Protein AF-A0A4Y8KNI7-F1 (afdb_monomer)

Structure (mmCIF, N/CA/C/O backbone):
data_AF-A0A4Y8KNI7-F1
#
_entry.id   AF-A0A4Y8KNI7-F1
#
loop_
_atom_site.group_PDB
_atom_site.id
_atom_site.type_symbol
_atom_site.label_atom_id
_atom_site.label_alt_id
_atom_site.label_comp_id
_atom_site.label_asym_id
_atom_site.label_entity_id
_atom_site.label_seq_id
_atom_site.pdbx_PDB_ins_code
_atom_site.Cartn_x
_atom_site.Cartn_y
_atom_site.Cartn_z
_atom_site.occupancy
_atom_site.B_iso_or_equiv
_atom_site.auth_seq_id
_atom_site.auth_comp_id
_atom_site.auth_asym_id
_atom_site.auth_atom_id
_atom_site.pdbx_PDB_model_num
ATOM 1 N N . MET A 1 1 ? 7.734 -0.251 17.385 1.00 75.06 1 MET A N 1
ATOM 2 C CA . MET A 1 1 ? 6.485 0.487 17.666 1.00 75.06 1 MET A CA 1
ATOM 3 C C . MET A 1 1 ? 5.458 -0.474 18.252 1.00 75.06 1 MET A C 1
ATOM 5 O O . MET A 1 1 ? 5.111 -1.436 17.574 1.00 75.06 1 MET A O 1
ATOM 9 N N . PRO A 1 2 ? 5.012 -0.281 19.503 1.00 88.00 2 PRO A N 1
ATOM 10 C CA . PRO A 1 2 ? 3.845 -0.983 20.039 1.00 88.00 2 PRO A CA 1
ATOM 11 C C . PRO A 1 2 ? 2.574 -0.604 19.262 1.00 88.00 2 PRO A C 1
ATOM 13 O O . PRO A 1 2 ? 2.423 0.551 18.874 1.00 88.00 2 PRO A O 1
ATOM 16 N N . GLY A 1 3 ? 1.667 -1.559 19.035 1.00 89.38 3 GLY A N 1
ATOM 17 C CA . GLY A 1 3 ? 0.399 -1.310 18.327 1.00 89.38 3 GLY A CA 1
ATOM 18 C C . GLY A 1 3 ? 0.498 -1.259 16.797 1.00 89.38 3 GLY A C 1
ATOM 19 O O . GLY A 1 3 ? -0.456 -0.852 16.140 1.00 89.38 3 GLY A O 1
ATOM 20 N N . THR A 1 4 ? 1.627 -1.672 16.217 1.00 93.69 4 THR A N 1
ATOM 21 C CA . THR A 1 4 ? 1.816 -1.746 14.761 1.00 93.69 4 THR A CA 1
ATOM 22 C C . THR A 1 4 ? 1.657 -3.176 14.260 1.00 93.69 4 THR A C 1
ATOM 24 O O . THR A 1 4 ? 2.167 -4.116 14.868 1.00 93.69 4 THR A O 1
ATOM 27 N N . VAL A 1 5 ? 0.990 -3.329 13.117 1.00 95.25 5 VAL A N 1
ATOM 28 C CA . VAL A 1 5 ? 0.888 -4.595 12.385 1.00 95.25 5 VAL A CA 1
ATOM 29 C C . VAL A 1 5 ? 1.727 -4.491 11.119 1.00 95.25 5 VAL A C 1
ATOM 31 O O . VAL A 1 5 ? 1.541 -3.567 10.330 1.00 95.25 5 VAL A O 1
ATOM 34 N N . LEU A 1 6 ? 2.637 -5.445 10.921 1.00 94.81 6 LEU A N 1
ATOM 35 C CA . LEU A 1 6 ? 3.378 -5.595 9.673 1.00 94.81 6 LEU A CA 1
ATOM 36 C C . LEU A 1 6 ? 2.649 -6.587 8.765 1.00 94.81 6 LEU A C 1
ATOM 38 O O . LEU A 1 6 ? 2.376 -7.717 9.169 1.00 94.81 6 LEU A O 1
ATOM 42 N N . ILE A 1 7 ? 2.394 -6.176 7.526 1.00 94.81 7 ILE A N 1
ATOM 43 C CA . ILE A 1 7 ? 1.909 -7.046 6.456 1.00 94.81 7 ILE A CA 1
ATOM 44 C C . ILE A 1 7 ? 2.933 -6.974 5.326 1.00 94.81 7 ILE A C 1
ATOM 46 O O . ILE A 1 7 ? 3.249 -5.887 4.853 1.00 94.81 7 ILE A O 1
ATOM 50 N N . ALA A 1 8 ? 3.480 -8.115 4.916 1.00 93.81 8 ALA A N 1
ATOM 51 C CA . ALA A 1 8 ? 4.607 -8.174 3.988 1.00 93.81 8 ALA A CA 1
ATOM 52 C C . ALA A 1 8 ? 4.430 -9.294 2.958 1.00 93.81 8 ALA A C 1
ATOM 54 O O . ALA A 1 8 ? 3.674 -10.231 3.193 1.00 93.81 8 ALA A O 1
ATOM 55 N N . LYS A 1 9 ? 5.203 -9.217 1.864 1.00 89.62 9 LYS A N 1
ATOM 56 C CA . LYS A 1 9 ? 5.300 -10.229 0.790 1.00 89.62 9 LYS A CA 1
ATOM 57 C C . LYS A 1 9 ? 4.053 -10.402 -0.088 1.00 89.62 9 LYS A C 1
ATOM 59 O O . LYS A 1 9 ? 3.868 -11.457 -0.685 1.00 89.62 9 LYS A O 1
ATOM 64 N N . GLN A 1 10 ? 3.243 -9.353 -0.243 1.00 90.06 10 GLN A N 1
ATOM 65 C CA . GLN A 1 10 ? 2.038 -9.445 -1.077 1.00 90.06 10 GLN A CA 1
ATOM 66 C C . GLN A 1 10 ? 2.330 -9.289 -2.571 1.00 90.06 10 GLN A C 1
ATOM 68 O O . GLN A 1 10 ? 1.588 -9.826 -3.391 1.00 90.06 10 GLN A O 1
ATOM 73 N N . GLY A 1 11 ? 3.396 -8.573 -2.946 1.00 92.31 11 GLY A N 1
ATOM 74 C CA . GLY A 1 11 ? 3.662 -8.241 -4.346 1.00 92.31 11 GLY A CA 1
ATOM 75 C C . GLY A 1 11 ? 2.414 -7.649 -5.009 1.00 92.31 11 GLY A C 1
ATOM 76 O O . GLY A 1 11 ? 1.718 -6.821 -4.426 1.00 92.31 11 GLY A O 1
ATOM 77 N N . TYR A 1 12 ? 2.059 -8.147 -6.192 1.00 92.38 12 TYR A N 1
ATOM 78 C CA . TYR A 1 12 ? 0.834 -7.739 -6.886 1.00 92.38 12 TYR A CA 1
ATOM 79 C C . TYR A 1 12 ? -0.477 -8.227 -6.251 1.00 92.38 12 TYR A C 1
ATOM 81 O O . TYR A 1 12 ? -1.533 -7.741 -6.639 1.00 92.38 12 TYR A O 1
ATOM 89 N N . ALA A 1 13 ? -0.441 -9.133 -5.269 1.00 95.25 13 ALA A N 1
ATOM 90 C CA . ALA A 1 13 ? -1.622 -9.541 -4.507 1.00 95.25 13 ALA A CA 1
ATOM 91 C C . ALA A 1 13 ? -1.992 -8.540 -3.392 1.00 95.25 13 ALA A C 1
ATOM 93 O O . ALA A 1 13 ? -2.844 -8.842 -2.556 1.00 95.25 13 ALA A O 1
ATOM 94 N N . VAL A 1 14 ? -1.371 -7.350 -3.370 1.00 95.25 14 VAL A N 1
ATOM 95 C CA . VAL A 1 14 ? -1.630 -6.278 -2.391 1.00 95.25 14 VAL A CA 1
ATOM 96 C C . VAL A 1 14 ? -3.109 -5.892 -2.304 1.00 95.25 14 VAL A C 1
ATOM 98 O O . VAL A 1 14 ? -3.592 -5.502 -1.242 1.00 95.25 14 VAL A O 1
ATOM 101 N N . ASP A 1 15 ? -3.850 -6.087 -3.392 1.00 94.38 15 ASP A N 1
ATOM 102 C CA . ASP A 1 15 ? -5.273 -5.791 -3.471 1.00 94.38 15 ASP A CA 1
ATOM 103 C C . ASP A 1 15 ? -6.069 -6.559 -2.413 1.00 94.38 15 ASP A C 1
ATOM 105 O O . ASP A 1 15 ? -7.027 -6.014 -1.886 1.00 94.38 15 ASP A O 1
ATOM 109 N N . VAL A 1 16 ? -5.663 -7.774 -2.008 1.00 95.31 16 VAL A N 1
ATOM 110 C CA . VAL A 1 16 ? -6.390 -8.584 -1.005 1.00 95.31 16 VAL A CA 1
ATOM 111 C C . VAL A 1 16 ? -6.578 -7.860 0.334 1.00 95.31 16 VAL A C 1
ATOM 113 O O . VAL A 1 16 ? -7.506 -8.170 1.083 1.00 95.31 16 VAL A O 1
ATOM 116 N N . LEU A 1 17 ? -5.728 -6.872 0.625 1.00 95.44 17 LEU A N 1
ATOM 117 C CA . LEU A 1 17 ? -5.758 -6.116 1.869 1.00 95.44 17 LEU A CA 1
ATOM 118 C C . LEU A 1 17 ? -7.027 -5.271 2.026 1.00 95.44 17 LEU A C 1
ATOM 120 O O . LEU A 1 17 ? -7.418 -5.014 3.161 1.00 95.44 17 LEU A O 1
ATOM 124 N N . HIS A 1 18 ? -7.748 -4.938 0.945 1.00 93.75 18 HIS A N 1
ATOM 125 C CA . HIS A 1 18 ? -9.053 -4.261 1.055 1.00 93.75 18 HIS A CA 1
ATOM 126 C C . HIS A 1 18 ? -10.085 -5.066 1.862 1.00 93.75 18 HIS A C 1
ATOM 128 O O . HIS A 1 18 ? -11.060 -4.507 2.357 1.00 93.75 18 HIS A O 1
ATOM 134 N N . ARG A 1 19 ? -9.877 -6.382 2.016 1.00 95.50 19 ARG A N 1
ATOM 135 C CA . ARG A 1 19 ? -10.746 -7.263 2.807 1.00 95.50 19 ARG A CA 1
ATOM 136 C C . ARG A 1 19 ? -10.557 -7.118 4.314 1.00 95.50 19 ARG A C 1
ATOM 138 O O . ARG A 1 19 ? -11.304 -7.742 5.057 1.00 95.50 19 ARG A O 1
ATOM 145 N N . LEU A 1 20 ? -9.569 -6.347 4.769 1.00 94.62 20 LEU A N 1
ATOM 146 C CA . LEU A 1 20 ? -9.320 -6.059 6.180 1.00 94.62 20 LEU A CA 1
ATOM 147 C C . LEU A 1 20 ? -9.947 -4.698 6.526 1.00 94.62 20 LEU A C 1
ATOM 149 O O . LEU A 1 20 ? -9.320 -3.665 6.284 1.00 94.62 20 LEU A O 1
ATOM 153 N N . PRO A 1 21 ? -11.161 -4.648 7.112 1.00 91.00 21 PRO A N 1
ATOM 154 C CA . PRO A 1 21 ? -11.905 -3.392 7.240 1.00 91.00 21 PRO A CA 1
ATOM 155 C C . PRO A 1 21 ? -11.174 -2.341 8.085 1.00 91.00 21 PRO A C 1
ATOM 157 O O . PRO A 1 21 ? -11.266 -1.145 7.811 1.00 91.00 21 PRO A O 1
ATOM 160 N N . TRP A 1 22 ? -10.389 -2.788 9.070 1.00 93.00 22 TRP A N 1
ATOM 161 C CA . TRP A 1 22 ? -9.633 -1.925 9.979 1.00 93.00 22 TRP A CA 1
ATOM 162 C C . TRP A 1 22 ? -8.495 -1.152 9.294 1.00 93.00 22 TRP A C 1
ATOM 164 O O . TRP A 1 22 ? -8.084 -0.110 9.805 1.00 93.00 22 TRP A O 1
ATOM 174 N N . LEU A 1 23 ? -8.009 -1.600 8.127 1.00 93.44 23 LEU A N 1
ATOM 175 C CA . LEU A 1 23 ? -6.964 -0.882 7.389 1.00 93.44 23 LEU A CA 1
ATOM 176 C C . LEU A 1 23 ? -7.454 0.462 6.840 1.00 93.44 23 LEU A C 1
ATOM 178 O O . LEU A 1 23 ? -6.672 1.401 6.751 1.00 93.44 23 LEU A O 1
ATOM 182 N N . SER A 1 24 ? -8.746 0.586 6.521 1.00 88.00 24 SER A N 1
ATOM 183 C CA . SER A 1 24 ? -9.325 1.831 5.986 1.00 88.00 24 SER A CA 1
ATOM 184 C C . SER A 1 24 ? -9.292 2.998 6.989 1.00 88.00 24 SER A C 1
ATOM 186 O O . SER A 1 24 ? -9.241 4.174 6.604 1.00 88.00 24 SER A O 1
ATOM 188 N N . THR A 1 25 ? -9.295 2.665 8.282 1.00 91.69 25 THR A N 1
ATOM 189 C CA . THR A 1 25 ? -9.272 3.608 9.407 1.00 91.69 25 THR A CA 1
ATOM 190 C C . THR A 1 25 ? -7.897 3.739 10.055 1.00 91.69 25 THR A C 1
ATOM 192 O O . THR A 1 25 ? -7.681 4.663 10.834 1.00 91.69 25 THR A O 1
ATOM 195 N N . ALA A 1 26 ? -6.975 2.819 9.768 1.00 93.75 26 ALA A N 1
ATOM 196 C CA . ALA A 1 26 ? -5.622 2.858 10.302 1.00 93.75 26 ALA A CA 1
ATOM 197 C C . ALA A 1 26 ? -4.755 3.884 9.558 1.00 93.75 26 ALA A C 1
ATOM 1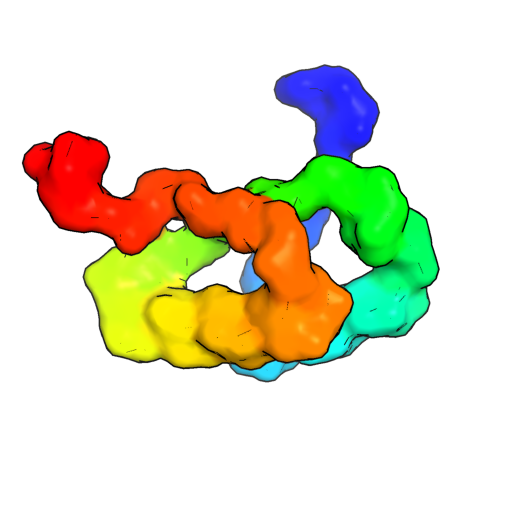99 O O . ALA A 1 26 ? -5.004 4.225 8.400 1.00 93.75 26 ALA A O 1
ATOM 200 N N . ARG A 1 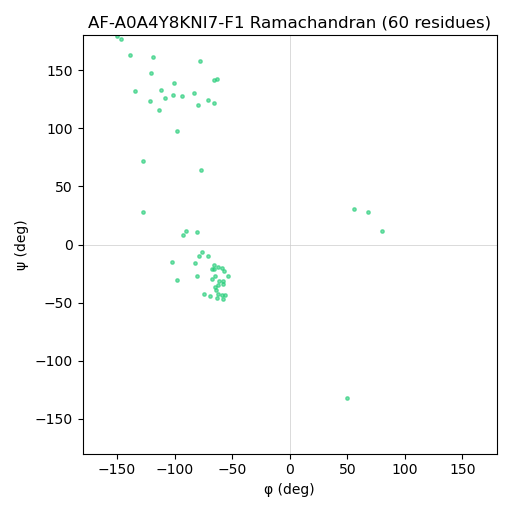27 ? -3.683 4.338 10.213 1.00 95.19 27 ARG A N 1
ATOM 201 C CA . ARG A 1 27 ? -2.571 4.978 9.507 1.00 95.19 27 A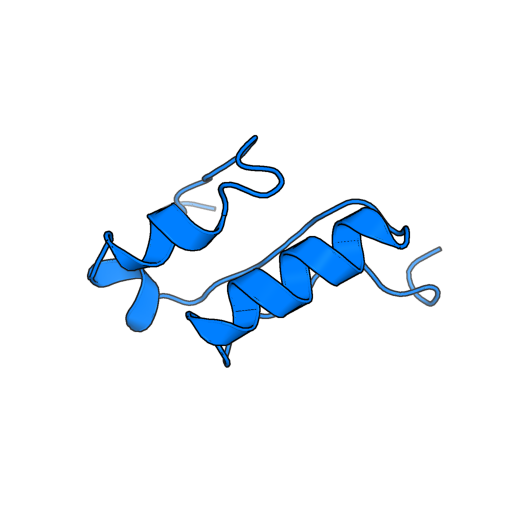RG A CA 1
ATOM 202 C C . ARG A 1 27 ? -1.822 3.900 8.728 1.00 95.19 27 ARG A C 1
ATOM 204 O O . ARG A 1 27 ? -1.380 2.917 9.32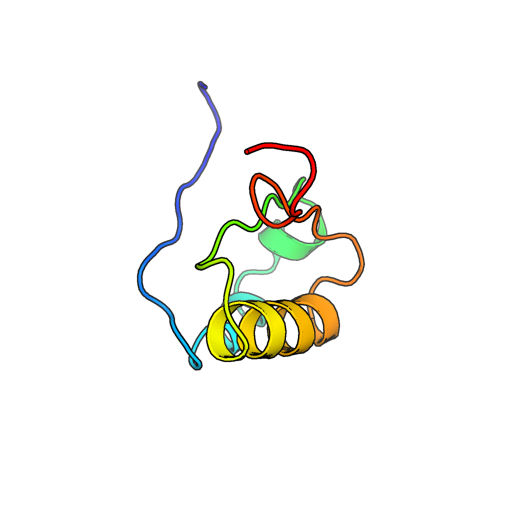0 1.00 95.19 27 ARG A O 1
ATOM 211 N N . VAL A 1 28 ? -1.682 4.091 7.420 1.00 96.25 28 VAL A N 1
ATOM 212 C CA . VAL A 1 28 ? -1.087 3.103 6.518 1.00 96.25 28 VAL A CA 1
ATOM 213 C C . VAL A 1 28 ? 0.222 3.645 5.966 1.00 96.25 28 VAL A C 1
ATOM 215 O O . VAL A 1 28 ? 0.224 4.626 5.225 1.00 96.25 28 VAL A O 1
ATOM 218 N N . LEU A 1 29 ? 1.314 2.971 6.318 1.00 96.06 29 LEU A N 1
ATOM 219 C CA . LEU A 1 29 ? 2.632 3.192 5.736 1.00 96.06 29 LEU A CA 1
ATOM 220 C C . LEU A 1 29 ? 2.898 2.086 4.712 1.00 96.06 29 LEU A C 1
ATOM 222 O O . LEU A 1 29 ? 2.734 0.905 5.023 1.00 96.06 29 LEU A O 1
ATOM 226 N N . TYR A 1 30 ? 3.290 2.469 3.504 1.00 95.94 30 TYR A N 1
ATOM 227 C CA . TYR A 1 30 ? 3.691 1.565 2.435 1.00 95.94 30 TYR A CA 1
ATOM 228 C C . TYR A 1 30 ? 5.187 1.715 2.175 1.00 95.94 30 TYR A C 1
ATOM 230 O O . TYR A 1 30 ? 5.685 2.828 2.016 1.00 95.94 30 TYR A O 1
ATOM 238 N N . TRP A 1 31 ? 5.880 0.586 2.081 1.00 94.69 31 TRP A N 1
ATOM 239 C CA . TRP A 1 31 ? 7.272 0.517 1.663 1.00 94.69 31 TRP A CA 1
ATOM 240 C C . TRP A 1 31 ? 7.426 -0.614 0.647 1.00 94.69 31 TRP A C 1
ATOM 242 O O . TRP A 1 31 ? 6.920 -1.720 0.861 1.00 94.69 31 TRP A O 1
ATOM 252 N N . GLY A 1 32 ? 8.098 -0.317 -0.459 1.00 94.31 32 GLY A N 1
ATOM 253 C CA . GLY A 1 32 ? 8.415 -1.249 -1.532 1.00 94.31 32 GLY A CA 1
ATOM 254 C C . GLY A 1 32 ? 9.720 -0.848 -2.210 1.00 94.31 32 GLY A C 1
ATOM 255 O O . GLY A 1 32 ? 10.338 0.146 -1.830 1.00 94.31 32 GLY A O 1
ATOM 256 N N . ASP A 1 33 ? 10.129 -1.621 -3.210 1.00 93.69 33 ASP A N 1
ATOM 257 C CA . ASP A 1 33 ? 11.371 -1.375 -3.944 1.00 93.69 33 ASP A CA 1
ATOM 258 C C . ASP A 1 33 ? 11.302 -0.056 -4.736 1.00 93.69 33 ASP A C 1
ATOM 260 O O . ASP A 1 33 ? 10.262 0.280 -5.311 1.00 93.69 33 ASP A O 1
ATOM 264 N N . LEU A 1 34 ? 12.412 0.692 -4.788 1.00 94.06 34 LEU A N 1
ATOM 265 C CA . LEU A 1 34 ? 12.540 1.920 -5.584 1.00 94.06 34 LEU A CA 1
ATOM 266 C C . LEU A 1 34 ? 12.750 1.573 -7.068 1.00 94.06 34 LEU A C 1
ATOM 268 O O . LEU A 1 34 ? 13.805 1.807 -7.652 1.00 94.06 34 LEU A O 1
ATOM 272 N N . ASP A 1 35 ? 11.741 0.949 -7.672 1.00 93.81 35 ASP A N 1
ATOM 273 C CA . ASP A 1 35 ? 11.719 0.582 -9.082 1.00 93.81 35 ASP A CA 1
ATOM 274 C C . ASP A 1 35 ? 10.302 0.668 -9.677 1.00 93.81 35 ASP A C 1
ATOM 276 O O . ASP A 1 35 ? 9.304 0.947 -9.003 1.00 93.81 35 ASP A O 1
ATOM 280 N N . THR A 1 36 ? 10.193 0.419 -10.982 1.00 94.88 36 THR A N 1
ATOM 281 C CA . THR A 1 36 ? 8.915 0.464 -11.704 1.00 94.88 36 THR A CA 1
ATOM 282 C C . THR A 1 36 ? 7.866 -0.500 -11.133 1.00 94.88 36 THR A C 1
ATOM 284 O O . THR A 1 36 ? 6.673 -0.183 -11.148 1.00 94.88 36 THR A O 1
ATOM 287 N N . HIS A 1 37 ? 8.271 -1.664 -10.620 1.00 95.94 37 HIS A N 1
ATOM 288 C CA . HIS A 1 37 ? 7.348 -2.640 -10.047 1.00 95.94 37 HIS A CA 1
ATOM 289 C C . HIS A 1 37 ? 6.836 -2.190 -8.676 1.00 95.94 37 HIS A C 1
ATOM 291 O O . HIS A 1 37 ? 5.626 -2.271 -8.436 1.00 95.94 37 HIS A O 1
ATOM 297 N N . GLY A 1 38 ? 7.702 -1.651 -7.817 1.00 95.56 38 GLY A N 1
ATOM 298 C CA . GLY A 1 38 ? 7.325 -1.075 -6.530 1.00 95.56 38 GLY A CA 1
ATOM 299 C C . GLY A 1 38 ? 6.311 0.058 -6.684 1.00 95.56 38 GLY A C 1
ATOM 300 O O . GLY A 1 38 ? 5.250 0.031 -6.053 1.00 95.56 38 GLY A O 1
ATOM 301 N N . PHE A 1 39 ? 6.546 0.994 -7.610 1.00 95.31 39 PHE A N 1
ATOM 302 C CA . PHE A 1 39 ? 5.577 2.057 -7.904 1.00 95.31 39 PHE A CA 1
ATOM 303 C C . PHE A 1 39 ? 4.262 1.526 -8.493 1.00 95.31 39 PHE A C 1
ATOM 305 O O . PHE A 1 39 ? 3.185 2.023 -8.150 1.00 95.31 39 PHE A O 1
ATOM 312 N N . ALA A 1 40 ? 4.309 0.489 -9.336 1.00 97.06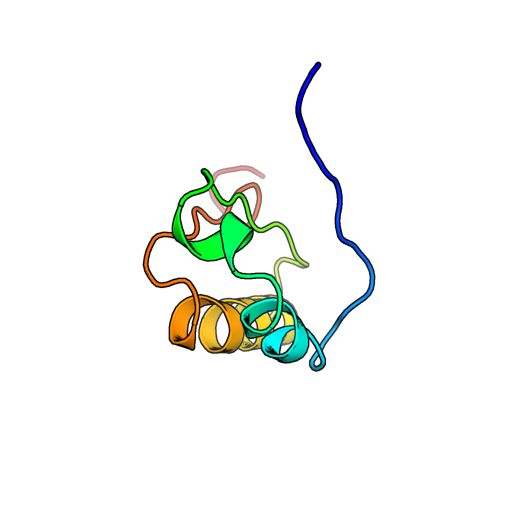 40 ALA A N 1
ATOM 313 C CA . ALA A 1 40 ? 3.098 -0.133 -9.868 1.00 97.06 40 ALA A CA 1
ATOM 314 C C . ALA A 1 40 ? 2.244 -0.780 -8.762 1.00 97.06 40 ALA A C 1
ATOM 316 O O . ALA A 1 40 ? 1.015 -0.675 -8.793 1.00 97.06 40 ALA A O 1
ATOM 317 N N . ILE A 1 41 ? 2.874 -1.425 -7.775 1.00 97.62 41 ILE A N 1
ATOM 318 C CA . ILE A 1 41 ? 2.179 -2.013 -6.622 1.00 97.62 41 ILE A CA 1
ATOM 319 C C . ILE A 1 41 ? 1.619 -0.909 -5.717 1.00 97.62 41 ILE A C 1
ATOM 321 O O . ILE A 1 41 ? 0.453 -0.996 -5.330 1.00 97.62 41 ILE A O 1
ATOM 325 N N . LEU A 1 42 ? 2.385 0.150 -5.432 1.00 96.81 42 LEU A N 1
ATOM 326 C CA . LEU A 1 42 ? 1.903 1.313 -4.677 1.00 96.81 42 LEU A CA 1
ATOM 327 C C . LEU A 1 42 ? 0.662 1.940 -5.330 1.00 96.81 42 LEU A C 1
ATOM 329 O O . LEU A 1 42 ? -0.308 2.254 -4.640 1.00 96.81 42 LEU A O 1
ATOM 333 N N . ASN A 1 43 ? 0.659 2.090 -6.657 1.00 96.25 43 ASN A N 1
ATOM 334 C CA . ASN A 1 43 ? -0.481 2.644 -7.383 1.00 96.25 43 ASN A CA 1
ATOM 335 C C . ASN A 1 43 ? -1.744 1.771 -7.236 1.00 96.25 43 ASN A C 1
ATOM 337 O O . ASN A 1 43 ? -2.833 2.281 -6.964 1.00 96.25 43 ASN A O 1
ATOM 341 N N . ARG A 1 44 ? -1.606 0.439 -7.333 1.00 96.75 44 ARG A N 1
ATOM 342 C CA . ARG A 1 44 ? -2.721 -0.493 -7.072 1.00 96.75 44 ARG A CA 1
ATOM 343 C C . ARG A 1 44 ? -3.204 -0.400 -5.633 1.00 96.75 44 ARG A C 1
ATOM 345 O O . ARG A 1 44 ? -4.397 -0.254 -5.385 1.00 96.75 44 ARG A O 1
ATOM 352 N N . PHE A 1 45 ? -2.275 -0.386 -4.686 1.00 96.56 45 PHE A N 1
ATOM 353 C CA . PHE A 1 45 ? -2.595 -0.274 -3.272 1.00 96.56 45 PHE A CA 1
ATOM 354 C C . PHE A 1 45 ? -3.374 1.010 -2.953 1.00 96.56 45 PHE A C 1
ATOM 356 O O . PHE A 1 45 ? -4.399 0.958 -2.271 1.00 96.56 45 PHE A O 1
ATOM 363 N N . ARG A 1 46 ? -2.964 2.151 -3.522 1.00 96.44 46 ARG A N 1
ATOM 364 C CA . ARG A 1 46 ? -3.655 3.443 -3.368 1.00 96.44 46 ARG A CA 1
ATOM 365 C C . ARG A 1 46 ? -5.052 3.484 -3.988 1.00 96.44 46 ARG A C 1
ATOM 367 O O . ARG A 1 46 ? -5.847 4.321 -3.576 1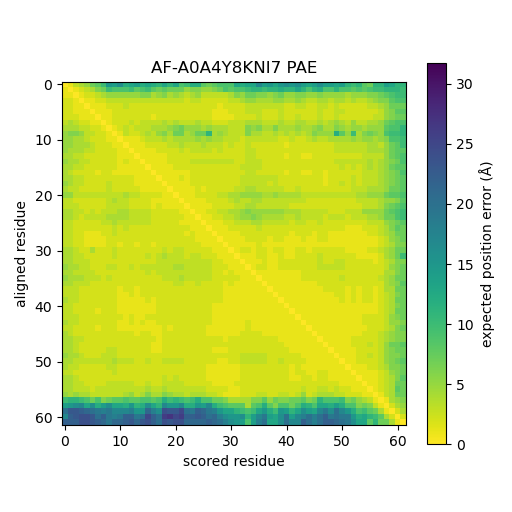.00 96.44 46 ARG A O 1
ATOM 374 N N . THR A 1 47 ? -5.390 2.562 -4.892 1.00 96.12 47 THR A N 1
ATOM 375 C CA . THR A 1 47 ? -6.774 2.414 -5.382 1.00 96.12 47 THR A CA 1
ATOM 376 C C . THR A 1 47 ? -7.731 2.039 -4.245 1.00 96.12 47 THR A C 1
ATOM 378 O O . THR A 1 47 ? -8.867 2.503 -4.218 1.00 96.12 47 THR A O 1
ATOM 381 N N . TYR A 1 48 ? -7.265 1.248 -3.272 1.00 94.69 48 TYR A N 1
ATOM 382 C CA . TYR A 1 48 ? -8.050 0.852 -2.097 1.00 94.69 48 TYR A CA 1
ATOM 383 C C . TYR A 1 48 ? -7.758 1.719 -0.866 1.00 94.69 48 TYR A C 1
ATOM 385 O O . TYR A 1 48 ? -8.637 1.938 -0.033 1.00 94.69 48 TYR A O 1
ATOM 393 N N . PHE A 1 49 ? -6.531 2.233 -0.754 1.00 95.69 49 PHE A N 1
ATOM 394 C CA . PHE A 1 49 ? -6.058 3.018 0.384 1.00 95.69 49 PHE A CA 1
ATOM 395 C C . PHE A 1 49 ? -5.461 4.351 -0.091 1.00 95.69 49 PHE A C 1
ATOM 397 O O . PHE A 1 49 ? -4.245 4.542 -0.030 1.00 95.69 49 PHE A O 1
ATOM 404 N N . PRO A 1 50 ? -6.288 5.311 -0.549 1.00 94.19 50 PRO A N 1
ATOM 405 C CA . PRO A 1 50 ? -5.806 6.549 -1.174 1.00 94.19 50 PRO A CA 1
ATOM 406 C C . PRO A 1 50 ? -4.969 7.431 -0.238 1.00 94.19 50 PRO A C 1
ATOM 408 O O . PRO A 1 50 ? -4.206 8.271 -0.699 1.00 94.19 50 PRO A O 1
ATOM 411 N N . ARG A 1 51 ? -5.087 7.229 1.081 1.00 94.31 51 ARG A N 1
ATOM 412 C CA . ARG A 1 51 ? -4.326 7.948 2.114 1.00 94.31 51 ARG A CA 1
ATOM 413 C C . ARG A 1 51 ? -3.029 7.242 2.535 1.00 94.31 51 ARG A C 1
ATOM 415 O O . ARG A 1 51 ? -2.429 7.656 3.518 1.00 94.31 51 ARG A O 1
ATOM 422 N N . ALA A 1 52 ? -2.622 6.168 1.854 1.00 95.81 52 ALA A N 1
ATOM 423 C CA . ALA A 1 52 ? -1.390 5.456 2.184 1.00 95.81 52 ALA A CA 1
ATOM 424 C C . ALA A 1 52 ? -0.146 6.329 1.931 1.00 95.81 52 ALA A C 1
ATOM 426 O O . ALA A 1 52 ?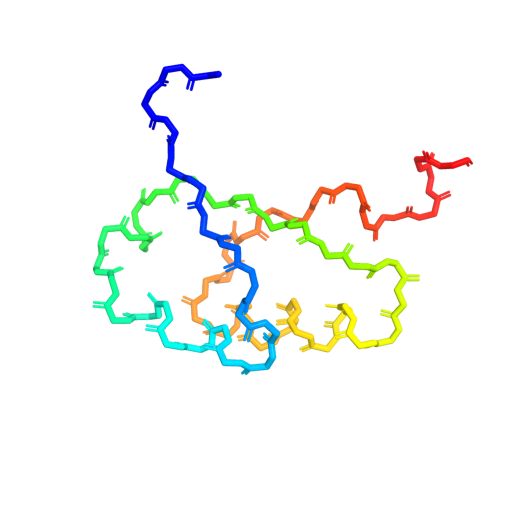 0.111 6.772 0.801 1.00 95.81 52 ALA A O 1
ATOM 427 N N . GLU A 1 53 ? 0.638 6.534 2.988 1.00 95.94 53 GLU A N 1
ATOM 428 C CA . GLU A 1 53 ? 1.916 7.244 2.963 1.00 95.94 53 GLU A CA 1
ATOM 429 C C . GLU A 1 53 ? 2.993 6.282 2.443 1.00 95.94 53 GLU A C 1
ATOM 431 O O . GLU A 1 53 ? 3.210 5.221 3.026 1.00 95.94 53 GLU A O 1
ATOM 436 N N . SER A 1 54 ? 3.651 6.625 1.335 1.00 95.38 54 SER A N 1
ATOM 437 C CA . SER A 1 54 ? 4.836 5.897 0.870 1.00 95.38 54 SER A CA 1
ATOM 438 C C . SER A 1 54 ? 6.056 6.420 1.616 1.00 95.38 54 SER A C 1
ATOM 440 O O . SER A 1 54 ? 6.246 7.633 1.664 1.00 95.38 54 SER A O 1
ATOM 442 N N . ILE A 1 55 ? 6.863 5.527 2.177 1.00 94.75 55 ILE A N 1
ATOM 443 C CA . ILE A 1 55 ? 8.105 5.861 2.884 1.00 94.75 55 ILE A CA 1
ATOM 444 C C . ILE A 1 55 ? 9.284 5.164 2.206 1.00 94.75 55 ILE A C 1
ATOM 446 O O . ILE A 1 55 ? 9.106 4.059 1.692 1.00 94.75 55 ILE A O 1
ATOM 450 N N . LEU A 1 56 ? 10.470 5.780 2.225 1.00 92.44 56 LEU A N 1
ATOM 451 C CA . LEU A 1 56 ? 11.700 5.220 1.640 1.00 92.44 56 LEU A CA 1
ATOM 452 C C . LEU A 1 56 ? 11.559 4.849 0.143 1.00 92.44 56 LEU A C 1
ATOM 454 O O . LEU A 1 56 ? 12.144 3.872 -0.321 1.00 92.44 56 LEU A O 1
ATOM 458 N N . MET A 1 57 ? 10.708 5.570 -0.594 1.00 91.56 57 MET A N 1
ATOM 459 C CA . MET A 1 57 ? 10.420 5.343 -2.021 1.00 91.56 57 MET A CA 1
ATOM 460 C C . MET A 1 57 ? 10.584 6.626 -2.846 1.00 91.56 57 MET A C 1
ATOM 462 O O . MET A 1 57 ? 9.916 6.811 -3.864 1.00 91.56 57 MET A O 1
ATOM 466 N N . ASP A 1 58 ? 11.440 7.531 -2.390 1.00 84.19 58 ASP A N 1
ATOM 467 C CA . ASP A 1 58 ? 11.877 8.697 -3.144 1.00 84.19 58 ASP A CA 1
ATOM 468 C C . ASP A 1 58 ? 13.396 8.645 -3.354 1.00 84.19 58 ASP A C 1
ATOM 470 O O . ASP A 1 58 ? 14.112 7.897 -2.690 1.00 84.19 58 ASP A O 1
ATOM 474 N N . GLU A 1 59 ? 13.877 9.411 -4.332 1.00 69.25 59 GLU A N 1
ATOM 475 C CA . GLU A 1 59 ? 15.310 9.540 -4.626 1.00 69.25 59 GLU A CA 1
ATOM 476 C C . GLU A 1 59 ? 16.024 10.499 -3.659 1.00 69.25 59 GLU A C 1
ATOM 478 O O . GLU A 1 59 ? 17.245 10.589 -3.693 1.00 69.25 59 GLU A O 1
ATOM 483 N N . ALA A 1 60 ? 15.288 11.239 -2.821 1.00 67.25 60 ALA A N 1
ATOM 484 C CA . ALA A 1 60 ? 15.861 12.228 -1.907 1.00 67.25 60 ALA A CA 1
ATOM 485 C C . ALA A 1 60 ? 16.392 11.597 -0.609 1.00 67.25 60 ALA A C 1
ATOM 4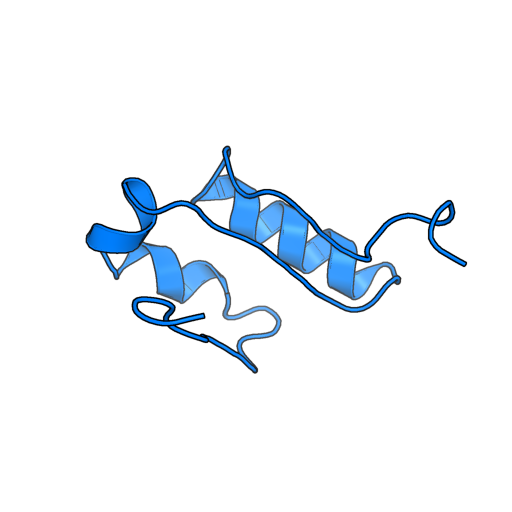87 O O . ALA A 1 60 ? 17.154 12.238 0.115 1.00 67.25 60 ALA A O 1
ATOM 488 N N . GLU A 1 61 ? 15.995 10.359 -0.315 1.00 55.56 61 GLU A N 1
ATOM 489 C CA . GLU A 1 61 ? 16.474 9.577 0.824 1.00 55.56 61 GLU A CA 1
ATOM 490 C C . GLU A 1 61 ? 17.719 8.708 0.539 1.00 55.56 61 GLU A C 1
ATOM 492 O O . GLU A 1 61 ? 18.100 7.899 1.390 1.00 55.56 61 GLU A O 1
ATOM 497 N N . TYR A 1 62 ? 18.396 8.902 -0.604 1.00 45.94 62 TYR A N 1
ATOM 498 C CA . TYR A 1 62 ? 19.690 8.277 -0.928 1.00 45.94 62 TYR A CA 1
ATOM 499 C C . TYR A 1 62 ? 20.794 9.282 -1.275 1.00 45.94 62 TYR A C 1
ATOM 501 O O . TYR A 1 62 ? 20.507 10.300 -1.942 1.00 45.94 62 TYR A O 1
#

Mean predicted aligned error: 3.64 Å

Radius of gyration: 11.71 Å; Cα contacts (8 Å, |Δi|>4): 50; chains: 1; bounding box: 32×22×32 Å

Nearest PDB structures (foldseek):
  8b7f-assembly1_B  TM=8.899E-01  e=2.196E-03  Corynebacterium glutamicum ATCC 13032
  3dnf-assembly1_A  TM=6.585E-01  e=1.817E+00  Aquifex aeolicus
  6gdf-assembly1_A  TM=5.014E-01  e=3.306E+00  Aquifex aeolicus VF5
  1xrf-assembly1_A  TM=5.039E-01  e=3.776E+00  Aquifex aeolicus
  6gde-assembly1_A  TM=5.033E-01  e=4.036E+00  Aquifex aeolicus VF5

pLDDT: mean 91.55, std 9.39, range [45.94, 97.62]

Sequence (62 aa):
MPGTVLIAKQGYAVDVLHRLPWLSTARVLYWGDLDTHGFAILNRFRTYFPRAESILMDEAEY

Solvent-accessible surface area (backbone atoms only — not comparable to full-atom values): 4131 Å² total; per-residue (Å²): 120,90,95,67,84,89,84,81,90,47,68,84,57,44,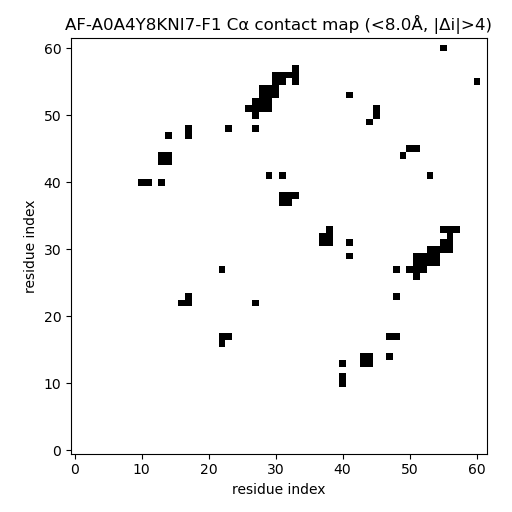63,64,55,70,77,44,72,67,59,82,77,45,90,45,80,44,75,55,59,86,48,74,66,31,51,53,39,49,54,55,40,34,74,77,39,75,79,52,43,75,47,88,63,60,79,85,85,108

InterPro domains:
  IPR024534 Wadjet protein JetD, C-terminal [PF09983] (1-61)

Foldseek 3Di:
DPPDDDDDDCQQVLLCCLVPVVVQVDAAEDEDDLDPSSVVSVVSNCVSRVNYHYDPNDPVVD

Secondary structure (DSSP, 8-state):
-TT-------GGGGGGGGG-GGGGTS--EE---SSHHHHHHHHHHHHH-TTPEE-S-SGGG-

Organism: NCBI:txid41988